Protein AF-A0A1V5LC33-F1 (afdb_monomer_lite)

pLDDT: mean 86.61, std 12.96, range [38.72, 97.88]

Sequence (89 aa):
MNCHAKNELMFVKGYTKDGFKGQVFHVHVRFGNDFDEVKFKNHLNQNKTDALRYEKLKIELSKIHEFDRDEYTHAKTDFILEIMKKIKG

Foldseek 3Di:
DPPPDPAKDWDWPQQDPVGGDDDIDIDIDGDPPPPLVVLLVVLCVVDVVLVVVLVVLLVVLCVVQVPPPPVSVVSCVVSSVVVSVVSVD

Secondary structure (DSSP, 8-state):
--S--TTEEEEEEEEETTEEEEEEEEEEEE-TT--HHHHHHHHHHH-HHHHHHHHHHHHHHHHHTSS-HHHHHHHTHHHHHHHHHHHH-

Structure (mmCIF, N/CA/C/O backbone):
data_AF-A0A1V5LC33-F1
#
_entry.id   AF-A0A1V5LC33-F1
#
loop_
_atom_site.group_PDB
_atom_site.id
_atom_site.type_symbol
_atom_site.label_atom_id
_atom_site.label_alt_id
_atom_site.label_comp_id
_atom_site.label_asym_id
_atom_site.label_entity_id
_atom_site.label_seq_id
_atom_site.pdbx_PDB_ins_code
_atom_site.Cartn_x
_atom_site.Cartn_y
_atom_site.Cartn_z
_atom_site.occupancy
_atom_site.B_iso_or_equiv
_atom_site.auth_seq_id
_atom_site.auth_comp_id
_atom_site.auth_asym_id
_atom_site.auth_atom_id
_atom_site.pdbx_PDB_model_num
ATOM 1 N N . MET A 1 1 ? 2.654 -5.082 2.598 1.00 47.19 1 MET A N 1
ATOM 2 C CA . MET A 1 1 ? 1.678 -6.129 2.959 1.00 47.19 1 MET A CA 1
ATOM 3 C C . MET A 1 1 ? 2.174 -7.393 2.299 1.00 47.19 1 MET A C 1
ATOM 5 O O . MET A 1 1 ? 2.116 -7.481 1.079 1.00 47.19 1 MET A O 1
ATOM 9 N N . ASN A 1 2 ? 2.800 -8.278 3.072 1.00 38.72 2 ASN A N 1
ATOM 10 C CA . ASN A 1 2 ? 3.268 -9.548 2.534 1.00 38.72 2 ASN A CA 1
ATOM 11 C C . ASN A 1 2 ? 2.060 -10.336 2.022 1.00 38.72 2 ASN A C 1
ATOM 13 O O . ASN A 1 2 ? 1.150 -10.654 2.781 1.00 38.72 2 ASN A O 1
ATOM 17 N N . CYS A 1 3 ? 2.060 -10.593 0.714 1.00 42.22 3 CYS A N 1
ATOM 18 C CA . CYS A 1 3 ? 1.022 -11.253 -0.089 1.00 42.22 3 CYS A CA 1
ATOM 19 C C . CYS A 1 3 ? 0.968 -12.777 0.154 1.00 42.22 3 CYS A C 1
ATOM 21 O O . CYS A 1 3 ? 0.597 -13.573 -0.701 1.00 42.22 3 CYS A O 1
ATOM 23 N N . HIS A 1 4 ? 1.383 -13.228 1.330 1.00 45.84 4 HIS A N 1
ATOM 24 C CA . HIS A 1 4 ? 1.309 -14.636 1.696 1.00 45.84 4 HIS A CA 1
ATOM 25 C C . HIS A 1 4 ? 0.279 -14.806 2.804 1.00 45.84 4 HIS A C 1
ATOM 27 O O . HIS A 1 4 ? 0.543 -15.439 3.825 1.00 45.84 4 HIS A O 1
ATOM 33 N N . ALA A 1 5 ? -0.914 -14.229 2.613 1.00 53.38 5 ALA A N 1
ATOM 34 C CA . ALA A 1 5 ? -2.056 -14.741 3.352 1.00 53.38 5 ALA A CA 1
ATOM 35 C C . ALA A 1 5 ? -2.317 -16.158 2.831 1.00 53.38 5 ALA A C 1
ATOM 37 O O . ALA A 1 5 ? -2.343 -16.395 1.620 1.00 53.38 5 ALA A O 1
ATOM 38 N N . LYS A 1 6 ? -2.475 -17.118 3.745 1.00 55.97 6 LYS A N 1
ATOM 39 C CA . LYS A 1 6 ? -2.913 -18.468 3.388 1.00 55.97 6 LYS A CA 1
ATOM 40 C C . LYS A 1 6 ? -4.225 -18.324 2.607 1.00 55.97 6 LYS A C 1
ATOM 42 O O . LYS A 1 6 ? -5.204 -17.865 3.183 1.00 55.97 6 LYS A O 1
ATOM 47 N N . ASN A 1 7 ? -4.229 -18.741 1.337 1.00 69.44 7 ASN A N 1
ATOM 48 C CA . ASN A 1 7 ? -5.383 -18.764 0.422 1.00 69.44 7 ASN A CA 1
ATOM 49 C C . ASN A 1 7 ? -5.649 -17.474 -0.392 1.00 69.44 7 ASN A C 1
ATOM 51 O O . ASN A 1 7 ? -6.776 -16.986 -0.458 1.00 69.44 7 ASN A O 1
ATOM 55 N N . GLU A 1 8 ? -4.620 -16.953 -1.060 1.00 76.06 8 GLU A N 1
ATOM 56 C CA . GLU A 1 8 ? -4.721 -15.847 -2.023 1.00 76.06 8 GLU A CA 1
ATOM 57 C C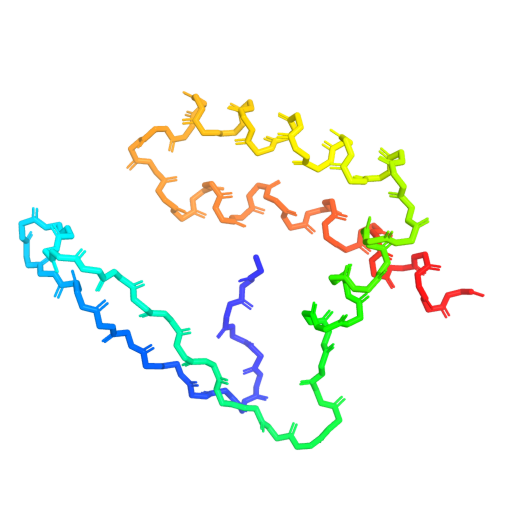 . GLU A 1 8 ? -4.341 -16.287 -3.438 1.00 76.06 8 GLU A C 1
ATOM 59 O O . GLU A 1 8 ? -3.380 -17.036 -3.615 1.00 76.06 8 GLU A O 1
ATOM 64 N N . LEU A 1 9 ? -5.032 -15.752 -4.450 1.00 86.69 9 LEU A N 1
ATOM 65 C CA . LEU A 1 9 ? -4.531 -15.725 -5.825 1.00 86.69 9 LEU A CA 1
ATOM 66 C C . LEU A 1 9 ? -4.275 -14.277 -6.250 1.00 86.69 9 LEU A C 1
ATOM 68 O O . LEU A 1 9 ? -5.161 -13.431 -6.137 1.00 86.69 9 LEU A O 1
ATOM 72 N N . MET A 1 10 ? -3.084 -14.001 -6.781 1.00 86.12 10 MET A N 1
ATOM 73 C CA . MET A 1 10 ? -2.734 -12.709 -7.370 1.00 86.12 10 MET A CA 1
ATOM 74 C C . MET A 1 10 ? -2.524 -12.870 -8.875 1.00 86.12 10 MET A C 1
ATOM 76 O O . MET A 1 10 ? -1.715 -13.684 -9.317 1.00 86.12 10 MET A O 1
ATOM 80 N N . PHE A 1 11 ? -3.202 -12.038 -9.660 1.00 90.44 11 PHE A N 1
ATOM 81 C CA . PHE A 1 11 ? -2.957 -11.894 -11.090 1.00 90.44 11 PHE A CA 1
ATOM 82 C C . PHE A 1 11 ? -2.331 -10.533 -11.361 1.00 90.44 11 PHE A C 1
ATOM 84 O O . PHE A 1 11 ? -2.798 -9.508 -10.858 1.00 90.44 11 PHE A O 1
ATOM 91 N N . VAL A 1 12 ? -1.289 -10.518 -12.187 1.00 91.31 12 VAL A N 1
ATOM 92 C CA . VAL A 1 12 ? -0.598 -9.291 -12.578 1.00 91.31 12 VAL A CA 1
ATOM 93 C C . VAL A 1 12 ? -0.641 -9.111 -14.091 1.00 91.31 12 VAL A C 1
ATOM 95 O O . VAL A 1 12 ? -0.472 -10.064 -14.850 1.00 91.31 12 VAL A O 1
ATOM 98 N N . LYS A 1 13 ? -0.866 -7.876 -14.544 1.00 92.81 13 LYS A N 1
ATOM 99 C CA . LYS A 1 13 ? -0.827 -7.489 -15.963 1.00 92.81 13 LYS A CA 1
ATOM 100 C C . LYS A 1 13 ? 0.095 -6.289 -16.142 1.00 92.81 13 LYS A C 1
ATOM 102 O O . LYS A 1 13 ? 0.121 -5.408 -15.289 1.00 92.81 13 LYS A O 1
ATOM 107 N N . GLY A 1 14 ? 0.827 -6.262 -17.257 1.00 91.00 14 GLY A N 1
ATOM 108 C CA . GLY A 1 14 ? 1.754 -5.177 -17.601 1.00 91.00 14 GLY A CA 1
ATOM 109 C C . GLY A 1 14 ? 3.182 -5.381 -17.085 1.00 91.00 14 GLY A C 1
ATOM 110 O O . GLY A 1 14 ? 4.013 -4.502 -17.274 1.00 91.00 14 GLY A O 1
ATOM 111 N N . TYR A 1 15 ? 3.476 -6.530 -16.469 1.00 88.69 15 TYR A N 1
ATOM 112 C CA . TYR A 1 15 ? 4.818 -6.932 -16.043 1.00 88.69 15 TYR A CA 1
ATOM 113 C C . TYR A 1 15 ? 5.556 -7.622 -17.192 1.00 88.69 15 TYR A C 1
ATOM 115 O O . TYR A 1 15 ? 5.053 -8.589 -17.763 1.00 88.69 15 TYR A O 1
ATOM 123 N N . THR A 1 16 ? 6.747 -7.134 -17.523 1.00 87.81 16 THR A N 1
ATOM 124 C CA . THR A 1 16 ? 7.626 -7.691 -18.558 1.00 87.81 16 THR A CA 1
ATOM 125 C C . THR A 1 16 ? 9.049 -7.832 -18.019 1.00 87.81 16 THR A C 1
ATOM 127 O O . THR A 1 16 ? 9.355 -7.337 -16.935 1.00 87.81 16 THR A O 1
ATOM 130 N N . LYS A 1 17 ? 9.932 -8.497 -18.776 1.00 85.62 17 LYS A N 1
ATOM 131 C CA . LYS A 1 17 ? 11.353 -8.621 -18.411 1.00 85.62 17 LYS A CA 1
ATOM 132 C C . LYS A 1 17 ? 12.060 -7.263 -18.331 1.00 85.62 17 LYS A C 1
ATOM 134 O O . LYS A 1 17 ? 12.952 -7.107 -17.510 1.00 85.62 17 LYS A O 1
ATOM 139 N N . ASP A 1 18 ? 11.599 -6.293 -19.117 1.00 87.00 18 ASP A N 1
ATOM 140 C CA . ASP A 1 18 ? 12.159 -4.940 -19.186 1.00 87.00 18 ASP A CA 1
ATOM 141 C C . ASP A 1 18 ? 11.444 -3.957 -18.236 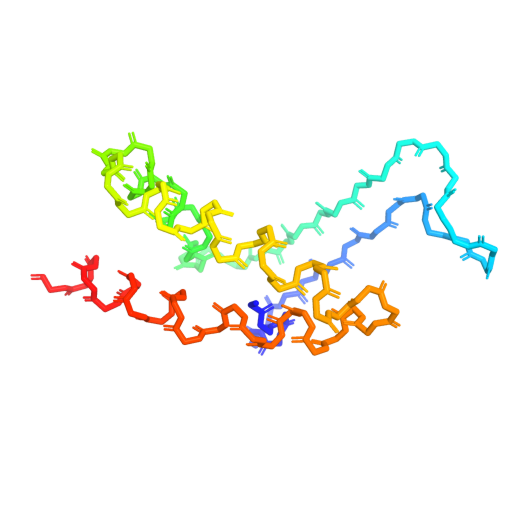1.00 87.00 18 ASP A C 1
ATOM 143 O O . ASP A 1 18 ? 11.607 -2.744 -18.342 1.00 87.00 18 ASP A O 1
ATOM 147 N N . GLY A 1 19 ? 10.610 -4.460 -17.316 1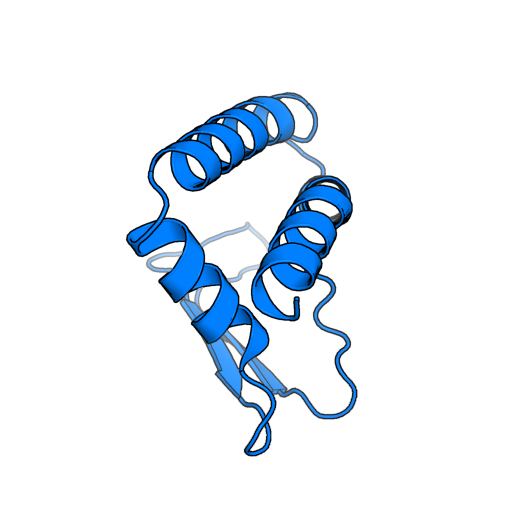.00 83.19 19 GLY A N 1
ATOM 148 C CA . GLY A 1 19 ? 9.818 -3.649 -16.390 1.00 83.19 19 GLY A CA 1
ATOM 149 C C . GLY A 1 19 ? 8.351 -3.527 -16.805 1.00 83.19 19 GLY A C 1
ATOM 150 O O . GLY A 1 19 ? 7.736 -4.497 -17.259 1.00 83.19 19 GLY A O 1
ATOM 151 N N . PHE A 1 20 ? 7.751 -2.353 -16.601 1.00 85.94 20 PHE A N 1
ATOM 152 C CA . PHE A 1 20 ? 6.324 -2.139 -16.858 1.00 85.94 20 PHE A CA 1
ATOM 153 C C . PHE A 1 20 ? 6.041 -1.729 -18.301 1.00 85.94 20 PHE A C 1
ATOM 155 O O . PHE A 1 20 ? 6.695 -0.846 -18.850 1.00 85.94 20 PHE A O 1
ATOM 162 N N . LYS A 1 21 ? 5.005 -2.327 -18.897 1.00 89.12 21 LYS A N 1
ATOM 163 C CA . LYS A 1 21 ? 4.520 -1.977 -20.234 1.00 89.12 21 LYS A CA 1
ATOM 164 C C . LYS A 1 21 ? 3.027 -1.675 -20.208 1.00 89.12 21 LYS A C 1
ATOM 166 O O . LYS A 1 21 ? 2.208 -2.555 -19.946 1.00 89.12 21 LYS A O 1
ATOM 171 N N . GLY A 1 22 ? 2.678 -0.437 -20.554 1.00 89.50 22 GLY A N 1
ATOM 172 C CA . GLY A 1 22 ? 1.296 0.039 -20.533 1.00 89.50 22 GLY A CA 1
ATOM 173 C C . GLY A 1 22 ? 0.735 0.123 -19.113 1.00 89.50 22 GLY A C 1
ATOM 174 O O . GLY A 1 22 ? 1.471 0.319 -18.149 1.00 89.50 22 GLY A O 1
ATOM 175 N N . GLN A 1 23 ? -0.584 -0.007 -18.983 1.00 91.69 23 GLN A N 1
ATOM 176 C CA . GLN A 1 23 ? -1.240 0.050 -17.681 1.00 91.69 23 GLN A CA 1
ATOM 177 C C . GLN A 1 23 ? -0.988 -1.228 -16.871 1.00 91.69 23 GLN A C 1
ATOM 179 O O . GLN A 1 23 ? -1.226 -2.342 -17.349 1.00 91.69 23 GLN A O 1
ATOM 184 N N . VAL A 1 24 ? -0.540 -1.044 -15.630 1.00 91.31 24 VAL A N 1
ATOM 185 C CA . VAL A 1 24 ? -0.260 -2.125 -14.685 1.00 91.31 24 VAL A CA 1
ATOM 186 C C . VAL A 1 24 ? -1.484 -2.397 -13.819 1.00 91.31 24 VAL A C 1
ATOM 188 O O . VAL A 1 24 ? -2.107 -1.468 -13.308 1.00 91.31 24 VAL A O 1
ATOM 191 N N . PHE A 1 25 ? -1.809 -3.676 -13.631 1.00 90.44 25 PHE A N 1
ATOM 192 C CA . PHE A 1 25 ? -2.911 -4.112 -12.773 1.00 90.44 25 PHE A CA 1
ATOM 193 C C . PHE A 1 25 ? -2.457 -5.220 -11.831 1.00 90.44 25 PHE A C 1
ATOM 195 O O . PHE A 1 25 ? -1.768 -6.144 -12.269 1.00 90.44 25 PHE A O 1
ATOM 202 N N . HIS A 1 26 ? -2.913 -5.152 -10.577 1.00 90.25 26 HIS A N 1
ATOM 203 C CA . HIS A 1 26 ? -2.883 -6.246 -9.604 1.00 90.25 26 HIS A CA 1
ATOM 204 C C . HIS A 1 26 ? -4.312 -6.620 -9.251 1.00 90.25 26 HIS A C 1
ATOM 206 O O . HIS A 1 26 ? -5.080 -5.778 -8.788 1.00 90.25 26 HIS A O 1
ATOM 212 N N . VAL A 1 27 ? -4.670 -7.875 -9.483 1.00 90.88 27 VAL A N 1
ATOM 213 C CA . VAL A 1 27 ? -5.964 -8.427 -9.093 1.00 90.88 27 VAL A CA 1
ATOM 214 C C . VAL A 1 27 ? -5.713 -9.437 -7.990 1.00 90.88 27 VAL A C 1
ATOM 216 O O . VAL A 1 27 ? -5.064 -10.453 -8.222 1.00 90.88 27 VAL A O 1
ATOM 219 N N . HIS A 1 28 ? -6.234 -9.143 -6.806 1.00 87.56 28 HIS A N 1
ATOM 220 C CA . HIS A 1 28 ? -6.163 -10.011 -5.639 1.00 87.56 28 HIS A CA 1
ATOM 221 C C . HIS A 1 28 ? -7.510 -10.715 -5.466 1.00 87.56 28 HIS A C 1
ATOM 223 O O . HIS A 1 28 ? -8.545 -10.056 -5.346 1.00 87.56 28 HIS A O 1
ATOM 229 N N . VAL A 1 29 ? -7.503 -12.045 -5.465 1.00 87.44 29 VAL A N 1
ATOM 230 C CA . VAL A 1 29 ? -8.677 -12.885 -5.213 1.00 87.44 29 VAL A CA 1
ATOM 231 C C . VAL A 1 29 ? -8.496 -13.563 -3.860 1.00 87.44 29 VAL A C 1
ATOM 233 O O . VAL A 1 29 ? -7.504 -14.255 -3.625 1.00 87.44 29 VAL A O 1
ATOM 236 N N . ARG A 1 30 ? -9.469 -13.341 -2.974 1.00 83.12 30 ARG A N 1
ATOM 237 C CA . ARG A 1 30 ? -9.481 -13.774 -1.571 1.00 83.12 30 ARG A CA 1
ATOM 238 C C . ARG A 1 30 ? -10.740 -14.590 -1.283 1.00 83.12 30 ARG A C 1
ATOM 240 O O . ARG A 1 30 ? -11.778 -14.372 -1.910 1.00 83.12 30 ARG A O 1
ATOM 247 N N . PHE A 1 31 ? -10.667 -15.480 -0.298 1.00 80.25 31 PHE A N 1
ATOM 248 C CA . PHE A 1 31 ? -11.861 -16.108 0.268 1.00 80.25 31 PHE A CA 1
ATOM 249 C C . PHE A 1 31 ? -12.685 -15.095 1.074 1.00 80.25 31 PHE A C 1
ATOM 251 O O . PHE A 1 31 ? -12.161 -14.108 1.592 1.00 80.25 31 PHE A O 1
ATOM 258 N N . GLY A 1 32 ? -13.992 -15.345 1.185 1.00 71.69 32 GLY A N 1
ATOM 259 C CA . GLY A 1 32 ? -14.887 -14.496 1.969 1.00 71.69 32 GLY A CA 1
ATOM 260 C C . GLY A 1 32 ? -14.391 -14.325 3.409 1.00 71.69 32 GLY A C 1
ATOM 261 O O . GLY A 1 32 ? -13.979 -15.296 4.038 1.00 71.69 32 GLY A O 1
ATOM 262 N N . ASN A 1 33 ? -14.476 -13.089 3.912 1.00 71.44 33 ASN A N 1
ATOM 263 C CA . ASN A 1 33 ? -14.063 -12.612 5.244 1.00 71.44 33 ASN A CA 1
ATOM 264 C C . ASN A 1 33 ? -12.595 -12.172 5.403 1.00 71.44 33 ASN A C 1
ATOM 266 O O . ASN A 1 33 ? -12.263 -11.625 6.458 1.00 71.44 33 ASN A O 1
ATOM 270 N N . ASP A 1 34 ? -11.754 -12.297 4.372 1.00 69.25 34 ASP A N 1
ATOM 271 C CA . ASP A 1 34 ? -10.400 -11.724 4.351 1.00 69.25 34 ASP A CA 1
ATOM 272 C C . ASP A 1 34 ? -10.365 -10.430 3.515 1.00 69.25 34 ASP A C 1
ATOM 274 O O . ASP A 1 34 ? -10.219 -10.449 2.293 1.00 69.25 34 ASP A O 1
ATOM 278 N N . PHE A 1 35 ? -10.596 -9.297 4.189 1.00 80.25 35 PHE A N 1
ATOM 279 C CA . PHE A 1 35 ? -10.757 -7.971 3.570 1.00 80.25 35 PHE A CA 1
ATOM 280 C C . PHE A 1 35 ? -9.947 -6.888 4.293 1.00 80.25 35 PHE A C 1
ATOM 282 O O . PHE A 1 35 ? -10.403 -5.747 4.441 1.00 80.25 35 PHE A O 1
ATOM 289 N N . ASP A 1 36 ? -8.771 -7.237 4.807 1.00 85.31 36 ASP A N 1
ATOM 290 C CA . ASP A 1 36 ? -7.958 -6.307 5.591 1.00 85.31 36 ASP A CA 1
ATOM 291 C C . ASP A 1 36 ? -7.522 -5.079 4.764 1.00 85.31 36 ASP A C 1
ATOM 293 O O . ASP A 1 36 ? -7.531 -3.965 5.290 1.00 85.31 36 ASP A O 1
ATOM 297 N N . GLU A 1 37 ? -7.304 -5.214 3.449 1.00 86.62 37 GLU A N 1
ATOM 298 C CA . GLU A 1 37 ? -7.055 -4.079 2.548 1.00 86.62 37 GLU A CA 1
ATOM 299 C C . GLU A 1 37 ? -8.253 -3.118 2.476 1.00 86.62 37 GLU A C 1
ATOM 301 O O . GLU A 1 37 ? -8.081 -1.896 2.445 1.00 86.62 37 GLU A O 1
ATOM 306 N N . VAL A 1 38 ? -9.481 -3.651 2.465 1.00 88.44 38 VAL A N 1
ATOM 307 C CA . VAL A 1 38 ? -10.709 -2.840 2.414 1.00 88.44 38 VAL A CA 1
ATOM 308 C C . VAL A 1 38 ? -10.895 -2.083 3.724 1.00 88.44 38 VAL A C 1
ATOM 310 O O . VAL A 1 38 ? -11.202 -0.889 3.695 1.00 88.44 38 VAL A O 1
ATOM 313 N N . LYS A 1 39 ? -10.667 -2.747 4.863 1.00 90.25 39 LYS A N 1
ATOM 314 C CA . LYS A 1 39 ? -10.720 -2.119 6.192 1.00 90.25 39 LYS A CA 1
ATOM 315 C C . LYS A 1 39 ? -9.684 -1.004 6.310 1.00 90.25 39 LYS A C 1
ATOM 317 O O . LYS A 1 39 ? -10.037 0.116 6.672 1.00 90.25 39 LYS A O 1
ATOM 322 N N . PHE A 1 40 ? -8.440 -1.284 5.925 1.00 92.50 40 PHE A N 1
ATOM 323 C CA . PHE A 1 40 ? -7.355 -0.306 5.924 1.00 92.50 40 PHE A CA 1
ATOM 324 C C . PHE A 1 40 ? -7.678 0.907 5.041 1.00 92.50 40 PHE A C 1
ATOM 326 O O . PHE A 1 40 ? -7.585 2.048 5.492 1.00 92.50 40 PHE A O 1
ATOM 333 N N . LYS A 1 41 ? -8.141 0.678 3.803 1.00 93.69 41 LYS A N 1
ATOM 334 C CA . LYS A 1 41 ? -8.572 1.747 2.887 1.00 93.69 41 LYS A CA 1
ATOM 335 C C . LYS A 1 41 ? -9.666 2.616 3.508 1.00 93.69 41 LYS A C 1
ATOM 337 O O . LYS A 1 41 ? -9.585 3.841 3.452 1.00 93.69 41 LYS A O 1
ATOM 342 N N . ASN A 1 42 ? -10.692 1.992 4.085 1.00 94.56 42 ASN A N 1
ATOM 343 C CA . ASN A 1 42 ? -11.809 2.717 4.683 1.00 94.56 42 ASN A CA 1
ATOM 344 C C . ASN A 1 42 ? -11.353 3.571 5.876 1.00 94.56 42 ASN A C 1
ATOM 346 O O . ASN A 1 42 ? -11.771 4.723 5.972 1.00 94.56 42 ASN A O 1
ATOM 350 N N . HIS A 1 43 ? -10.445 3.060 6.716 1.00 95.19 43 HIS A N 1
ATOM 351 C CA . HIS A 1 43 ? -9.835 3.832 7.806 1.00 95.19 43 HIS A CA 1
ATOM 352 C C . HIS A 1 43 ? -9.103 5.069 7.290 1.00 95.19 43 HIS A C 1
ATOM 354 O O . HIS A 1 43 ? -9.353 6.170 7.770 1.00 95.19 43 HIS A O 1
ATOM 360 N N . LEU A 1 44 ? -8.243 4.922 6.276 1.00 96.12 44 LEU A N 1
ATOM 361 C CA . LEU A 1 44 ? -7.511 6.064 5.715 1.00 96.12 44 LEU A CA 1
ATOM 362 C C . LEU A 1 44 ? -8.447 7.111 5.091 1.00 96.12 44 LEU A C 1
ATOM 364 O O . LEU A 1 44 ? -8.193 8.307 5.212 1.00 96.12 44 LEU A O 1
ATOM 368 N N . ASN A 1 45 ? -9.554 6.689 4.475 1.00 95.81 45 ASN A N 1
ATOM 369 C CA . ASN A 1 45 ? -10.554 7.620 3.944 1.00 95.81 45 ASN A CA 1
ATOM 370 C C . ASN A 1 45 ? -11.267 8.420 5.047 1.00 95.81 45 ASN A C 1
ATOM 372 O O . ASN A 1 45 ? -11.672 9.558 4.815 1.00 95.81 45 ASN A O 1
ATOM 376 N N . GLN A 1 46 ? -11.436 7.832 6.232 1.00 96.00 46 GLN A N 1
ATOM 377 C CA . GLN A 1 46 ? -12.115 8.458 7.369 1.00 96.00 46 GLN A CA 1
ATOM 378 C C . GLN A 1 46 ? -11.154 9.246 8.272 1.00 96.00 46 GLN A C 1
ATOM 380 O O . GLN A 1 46 ? -11.564 10.214 8.910 1.00 96.00 46 GLN A O 1
ATOM 385 N N . ASN A 1 47 ? -9.869 8.882 8.300 1.00 96.19 47 ASN A N 1
ATOM 386 C CA . ASN A 1 47 ? -8.853 9.482 9.157 1.00 96.19 47 ASN A CA 1
ATOM 387 C C . ASN A 1 47 ? -7.748 10.160 8.331 1.00 96.19 47 ASN A C 1
ATOM 389 O O . ASN A 1 47 ? -6.720 9.566 7.995 1.00 96.19 47 ASN A O 1
ATOM 393 N N . LYS A 1 48 ? -7.951 11.452 8.043 1.00 96.38 48 LYS A N 1
ATOM 394 C CA . LYS A 1 48 ? -7.010 12.270 7.257 1.00 96.38 48 LYS A CA 1
ATOM 395 C C . LYS A 1 48 ? -5.607 12.327 7.868 1.00 96.38 48 LYS A C 1
ATOM 397 O O . LYS A 1 48 ? -4.630 12.385 7.129 1.00 96.38 48 LYS A O 1
ATOM 402 N N . THR A 1 49 ? -5.492 12.300 9.195 1.00 97.38 49 THR A N 1
ATOM 403 C CA . THR A 1 49 ? -4.198 12.363 9.887 1.00 97.38 49 THR A CA 1
ATOM 404 C C . THR A 1 49 ? -3.356 11.123 9.598 1.00 97.38 49 THR A C 1
ATOM 406 O O . THR A 1 49 ? -2.191 11.242 9.215 1.00 97.38 49 THR A O 1
ATOM 409 N N . ASP A 1 50 ? -3.946 9.932 9.724 1.00 97.00 50 ASP A N 1
ATOM 410 C CA . ASP A 1 50 ? -3.253 8.683 9.401 1.00 97.00 50 ASP A CA 1
ATOM 411 C C . ASP A 1 50 ? -2.984 8.563 7.888 1.00 97.00 50 ASP A C 1
ATOM 413 O O . ASP A 1 50 ? -1.915 8.091 7.497 1.00 97.00 50 ASP A O 1
ATOM 417 N N . ALA A 1 51 ? -3.881 9.062 7.027 1.00 97.12 51 ALA A N 1
ATOM 418 C CA . ALA A 1 51 ? -3.657 9.112 5.578 1.00 97.12 51 ALA A CA 1
ATOM 419 C C . ALA A 1 51 ? -2.431 9.957 5.195 1.00 97.12 51 ALA A C 1
ATOM 421 O O . ALA A 1 51 ? -1.580 9.492 4.435 1.00 97.12 51 ALA A O 1
ATOM 422 N N . L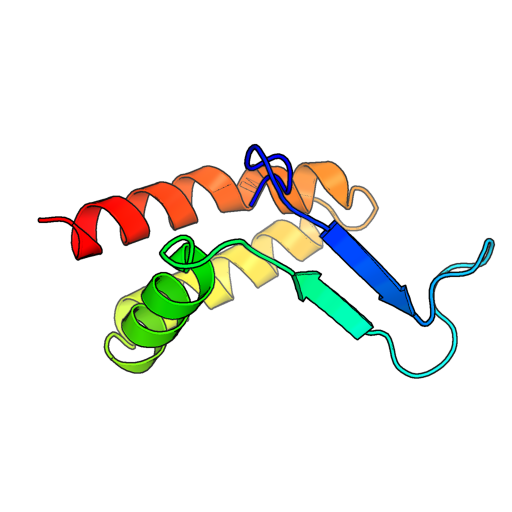EU A 1 52 ? -2.295 11.155 5.774 1.00 97.75 52 LEU A N 1
ATOM 423 C CA . LEU A 1 52 ? -1.131 12.021 5.565 1.00 97.75 52 LEU A CA 1
ATOM 424 C C . LEU A 1 52 ? 0.157 11.388 6.104 1.00 97.75 52 LEU A C 1
ATOM 426 O O . LEU A 1 52 ? 1.217 11.519 5.491 1.00 97.75 52 LEU A O 1
ATOM 430 N N . ARG A 1 53 ? 0.088 10.670 7.234 1.00 97.88 53 ARG A N 1
ATOM 431 C CA . ARG A 1 53 ? 1.252 9.950 7.772 1.00 97.88 53 ARG A CA 1
ATOM 432 C C . ARG A 1 53 ? 1.684 8.822 6.834 1.00 97.88 53 ARG A C 1
ATOM 434 O O . ARG A 1 53 ? 2.876 8.667 6.580 1.00 97.88 53 ARG A O 1
ATOM 441 N N . TYR A 1 54 ? 0.724 8.093 6.264 1.00 97.25 54 TYR A N 1
ATOM 442 C CA . TYR A 1 54 ? 1.010 7.038 5.296 1.00 97.25 54 TYR A CA 1
ATOM 443 C C . TYR A 1 54 ? 1.576 7.577 3.978 1.00 97.25 54 TYR A C 1
ATOM 445 O O . TYR A 1 54 ? 2.462 6.967 3.383 1.00 97.25 54 TYR A O 1
ATOM 453 N N . GLU A 1 55 ? 1.084 8.723 3.509 1.00 97.06 55 GLU A N 1
ATOM 454 C CA . GLU A 1 55 ? 1.616 9.402 2.328 1.00 97.06 55 GLU A CA 1
ATOM 455 C C . GLU A 1 55 ? 3.090 9.777 2.508 1.00 97.06 55 GLU A C 1
ATOM 457 O O . GLU A 1 55 ? 3.918 9.375 1.687 1.00 97.06 55 GLU A O 1
ATOM 462 N N . LYS A 1 56 ? 3.426 10.474 3.603 1.00 97.62 56 LYS A N 1
ATOM 463 C CA . LYS A 1 56 ? 4.810 10.868 3.909 1.00 97.62 56 LYS A CA 1
ATOM 464 C C . LYS A 1 56 ? 5.735 9.657 3.984 1.00 97.62 56 LYS A C 1
ATOM 466 O O . LYS A 1 56 ? 6.760 9.641 3.308 1.00 97.62 56 LYS A O 1
ATOM 471 N N . LEU A 1 57 ? 5.308 8.609 4.696 1.00 97.00 57 LEU A N 1
ATOM 472 C CA . LEU A 1 57 ? 6.046 7.349 4.785 1.00 97.00 57 LEU A CA 1
ATOM 473 C C . LEU A 1 57 ? 6.332 6.758 3.396 1.00 97.00 57 LEU A C 1
ATOM 475 O O . LEU A 1 57 ? 7.459 6.372 3.105 1.00 97.00 57 LEU A O 1
ATOM 479 N N . LYS A 1 58 ? 5.330 6.702 2.507 1.00 95.69 58 LYS A N 1
ATOM 480 C CA . LYS A 1 58 ? 5.520 6.164 1.149 1.00 95.69 58 LYS A CA 1
ATOM 481 C C . LYS A 1 58 ? 6.512 6.985 0.329 1.00 95.69 58 LYS A C 1
ATOM 483 O O . LYS A 1 58 ? 7.275 6.386 -0.425 1.00 95.69 58 LYS A O 1
ATOM 488 N N . ILE A 1 59 ? 6.481 8.313 0.449 1.00 96.62 59 ILE A N 1
ATOM 489 C CA . ILE A 1 59 ? 7.406 9.204 -0.262 1.00 96.62 59 ILE A CA 1
ATOM 490 C C . ILE A 1 59 ? 8.834 8.984 0.242 1.00 96.62 59 ILE A C 1
ATOM 492 O O . ILE A 1 59 ? 9.740 8.806 -0.569 1.00 96.62 59 ILE A O 1
ATOM 496 N N . GLU A 1 60 ? 9.041 8.948 1.557 1.00 96.25 60 GLU A N 1
ATOM 497 C CA . GLU A 1 60 ? 10.361 8.723 2.157 1.00 96.25 60 GLU A CA 1
ATOM 498 C C . GLU A 1 60 ? 10.926 7.352 1.776 1.00 96.25 60 GLU A C 1
ATOM 500 O O . GLU A 1 60 ? 12.028 7.270 1.233 1.00 96.25 60 GLU A O 1
ATOM 505 N N . LEU A 1 61 ? 10.137 6.287 1.938 1.00 95.75 61 LEU A N 1
ATOM 506 C CA . LEU A 1 61 ? 10.561 4.934 1.581 1.00 95.75 61 LEU A CA 1
ATOM 507 C C . LEU A 1 61 ? 10.848 4.776 0.086 1.00 95.75 61 LEU A C 1
ATOM 509 O O . LEU A 1 61 ? 11.745 4.024 -0.271 1.00 95.75 61 LEU A O 1
ATOM 513 N N . SER A 1 62 ? 10.129 5.484 -0.794 1.00 93.06 62 SER A N 1
ATOM 514 C CA . SER A 1 62 ? 10.406 5.423 -2.238 1.00 93.06 62 SER A CA 1
ATOM 515 C C . SER A 1 62 ? 11.780 5.986 -2.606 1.00 93.06 62 SER A C 1
ATOM 517 O O . SER A 1 62 ? 12.378 5.530 -3.572 1.00 93.06 62 SER A O 1
ATOM 519 N N . LYS A 1 63 ? 12.290 6.945 -1.820 1.00 93.69 63 LYS A N 1
ATOM 520 C CA . LYS A 1 63 ? 13.630 7.518 -2.003 1.00 93.69 63 LYS A CA 1
ATOM 521 C C . LYS A 1 63 ? 14.713 6.611 -1.425 1.00 93.69 63 LYS A C 1
ATOM 523 O O . LYS A 1 63 ? 15.785 6.504 -2.000 1.00 93.69 63 LYS A O 1
ATOM 528 N N . ILE A 1 64 ? 14.438 5.980 -0.283 1.00 94.00 64 ILE A N 1
ATOM 529 C CA . ILE A 1 64 ? 15.386 5.078 0.390 1.00 94.00 64 ILE A CA 1
ATOM 530 C C . ILE A 1 64 ? 15.534 3.765 -0.393 1.00 94.00 64 ILE A C 1
ATOM 532 O O . ILE A 1 64 ? 16.638 3.245 -0.524 1.00 94.00 64 ILE A O 1
ATOM 536 N N . HIS A 1 65 ? 14.433 3.250 -0.943 1.00 92.31 65 HIS A N 1
ATOM 537 C CA . HIS A 1 65 ? 14.361 1.950 -1.611 1.00 92.31 65 HIS A CA 1
ATOM 538 C C . HIS A 1 65 ? 14.029 2.091 -3.103 1.00 92.31 65 HIS A C 1
ATOM 540 O O . HIS A 1 65 ? 13.167 1.387 -3.627 1.00 92.31 65 HIS A O 1
ATOM 546 N N . GLU A 1 66 ? 14.702 3.014 -3.796 1.00 86.69 66 GLU A N 1
ATOM 547 C CA . GLU A 1 66 ? 14.449 3.317 -5.215 1.00 86.69 66 GLU A CA 1
ATOM 548 C C . GLU A 1 66 ? 14.580 2.076 -6.118 1.00 86.69 66 GLU A C 1
ATOM 550 O O . GLU A 1 66 ? 13.763 1.863 -7.015 1.00 86.69 66 GLU A O 1
ATOM 555 N N . PHE A 1 67 ? 15.565 1.218 -5.833 1.00 88.00 67 PHE A N 1
ATOM 556 C CA . PHE A 1 67 ? 15.848 -0.002 -6.599 1.00 88.00 67 PHE A CA 1
ATOM 557 C C . PHE A 1 67 ? 15.462 -1.295 -5.868 1.00 88.00 67 PHE A C 1
ATOM 559 O O . PHE A 1 67 ? 15.634 -2.379 -6.421 1.00 88.00 67 PHE A O 1
ATOM 566 N N . ASP A 1 68 ? 14.921 -1.194 -4.649 1.00 88.44 68 ASP A N 1
ATOM 567 C CA . ASP A 1 68 ? 14.559 -2.343 -3.817 1.00 88.44 68 ASP A CA 1
ATOM 568 C C . ASP A 1 68 ? 13.054 -2.365 -3.535 1.00 88.44 68 ASP A C 1
ATOM 570 O O . ASP A 1 68 ? 12.530 -1.836 -2.550 1.00 88.44 68 ASP A O 1
ATOM 574 N N . ARG A 1 69 ? 12.324 -2.990 -4.457 1.00 84.06 69 ARG A N 1
ATOM 575 C CA . ARG A 1 69 ? 10.865 -3.087 -4.378 1.00 84.06 69 ARG A CA 1
ATOM 576 C C . ARG A 1 69 ? 10.395 -3.925 -3.186 1.00 84.06 69 ARG A C 1
ATOM 578 O O . ARG A 1 69 ? 9.305 -3.666 -2.653 1.00 84.06 69 ARG A O 1
ATOM 585 N N . ASP A 1 70 ? 11.167 -4.936 -2.816 1.00 86.62 70 ASP A N 1
ATOM 586 C CA . ASP A 1 70 ? 10.783 -5.879 -1.773 1.00 86.62 70 ASP A CA 1
ATOM 587 C C . ASP A 1 70 ? 10.956 -5.221 -0.408 1.00 86.62 70 ASP A C 1
ATOM 589 O O . ASP A 1 70 ? 10.004 -5.194 0.380 1.00 86.62 70 ASP A O 1
ATOM 593 N N . GLU A 1 71 ? 12.078 -4.534 -0.193 1.00 89.56 71 GLU A N 1
ATOM 594 C CA . GLU A 1 71 ? 12.308 -3.780 1.034 1.00 89.56 71 GLU A CA 1
ATOM 595 C C . GLU A 1 71 ? 11.334 -2.604 1.168 1.00 89.56 71 GLU A C 1
ATOM 597 O O . GLU A 1 71 ? 10.728 -2.422 2.225 1.00 89.56 71 GLU A O 1
ATOM 602 N N . TYR A 1 72 ? 11.031 -1.886 0.078 1.00 89.00 72 TYR A N 1
ATOM 603 C CA . TYR A 1 72 ? 9.949 -0.893 0.079 1.00 89.00 72 TYR A CA 1
ATOM 604 C C . TYR A 1 72 ? 8.620 -1.496 0.565 1.00 89.00 72 TYR A C 1
ATOM 606 O O . TYR A 1 72 ? 7.856 -0.868 1.307 1.00 89.00 72 TYR A O 1
ATOM 614 N N . THR A 1 73 ? 8.305 -2.721 0.138 1.00 86.06 73 THR A N 1
ATOM 615 C CA . THR A 1 73 ? 7.068 -3.418 0.515 1.00 86.06 73 THR A CA 1
ATOM 616 C C . THR A 1 73 ? 7.073 -3.845 1.980 1.00 86.06 73 THR A C 1
ATOM 618 O O . THR A 1 73 ? 6.033 -3.704 2.642 1.00 86.06 73 THR A O 1
ATOM 621 N N . HIS A 1 74 ? 8.215 -4.315 2.480 1.00 89.69 74 HIS A N 1
ATOM 622 C CA . HIS A 1 74 ? 8.420 -4.704 3.870 1.00 89.69 74 HIS A CA 1
ATOM 623 C C . HIS A 1 74 ? 8.393 -3.512 4.822 1.00 89.69 74 HIS A C 1
ATOM 625 O O . HIS A 1 74 ? 7.646 -3.558 5.799 1.00 89.69 74 HIS A O 1
ATOM 631 N N . ALA A 1 75 ? 9.078 -2.416 4.499 1.00 91.44 75 ALA A N 1
ATOM 632 C CA . ALA A 1 75 ? 9.205 -1.235 5.353 1.00 91.44 75 ALA A CA 1
ATOM 633 C C . ALA A 1 75 ? 7.865 -0.529 5.657 1.00 91.44 75 ALA A C 1
ATOM 635 O O . ALA A 1 75 ? 7.732 0.208 6.630 1.00 91.44 75 ALA A O 1
ATOM 636 N N . LYS A 1 76 ? 6.814 -0.788 4.866 1.00 93.00 76 LYS A N 1
ATOM 637 C CA . LYS A 1 76 ? 5.446 -0.307 5.145 1.00 93.00 76 LYS A CA 1
ATOM 638 C C . LYS A 1 76 ? 4.684 -1.157 6.171 1.00 93.00 76 LYS A C 1
ATOM 640 O O . LYS A 1 76 ? 3.590 -0.765 6.581 1.00 93.00 76 LYS A O 1
ATOM 645 N N . THR A 1 77 ? 5.187 -2.340 6.524 1.00 91.81 77 THR A N 1
ATOM 646 C CA . THR A 1 77 ? 4.440 -3.358 7.282 1.00 91.81 77 THR A CA 1
ATOM 647 C C . THR A 1 77 ? 4.089 -2.886 8.684 1.00 91.81 77 THR A C 1
ATOM 649 O O . THR A 1 77 ? 2.929 -3.009 9.072 1.00 91.81 77 THR A O 1
ATOM 652 N N . ASP A 1 78 ? 5.029 -2.272 9.400 1.00 93.38 78 ASP A N 1
ATOM 653 C CA . ASP A 1 78 ? 4.803 -1.818 10.777 1.00 93.38 78 ASP A CA 1
ATOM 654 C C . ASP A 1 78 ? 3.689 -0.778 10.863 1.00 93.38 78 ASP A C 1
ATOM 656 O O . ASP A 1 78 ? 2.788 -0.893 11.695 1.00 93.38 78 ASP A O 1
ATOM 660 N N . PHE A 1 79 ? 3.680 0.181 9.934 1.00 94.94 79 PHE A N 1
ATOM 661 C CA . PHE A 1 79 ? 2.612 1.171 9.837 1.00 94.94 79 PHE A CA 1
ATOM 662 C C . PHE A 1 79 ? 1.252 0.513 9.577 1.00 94.94 79 PHE A C 1
ATOM 664 O O . PHE A 1 79 ? 0.258 0.844 10.222 1.00 94.94 79 PHE A O 1
ATOM 671 N N . ILE A 1 80 ? 1.189 -0.433 8.635 1.00 92.62 80 ILE A N 1
ATOM 672 C CA . ILE A 1 80 ? -0.062 -1.131 8.314 1.00 92.62 80 ILE A CA 1
ATOM 673 C C . ILE A 1 80 ? -0.560 -1.896 9.545 1.00 92.62 80 ILE A C 1
ATOM 675 O O . ILE A 1 80 ? -1.733 -1.782 9.891 1.00 92.62 80 ILE A O 1
ATOM 679 N N . LEU A 1 81 ? 0.315 -2.624 10.243 1.00 92.12 81 LEU A N 1
ATO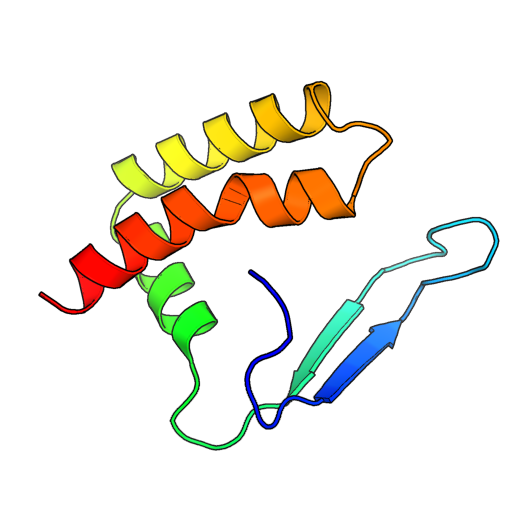M 680 C CA . LEU A 1 81 ? -0.043 -3.355 11.460 1.00 92.12 81 LEU A CA 1
ATOM 681 C C . LEU A 1 81 ? -0.515 -2.422 12.581 1.00 92.12 81 LEU A C 1
ATOM 683 O O . LEU A 1 81 ? -1.470 -2.758 13.280 1.00 92.12 81 LEU A O 1
ATOM 687 N N . GLU A 1 82 ? 0.111 -1.256 12.744 1.00 94.50 82 GLU A N 1
ATOM 688 C CA . GLU A 1 82 ? -0.321 -0.231 13.699 1.00 94.50 82 GLU A CA 1
ATOM 689 C C . GLU A 1 82 ? -1.761 0.220 13.416 1.00 94.50 82 GLU A C 1
ATOM 691 O O . GLU A 1 82 ? -2.608 0.191 14.311 1.00 94.50 82 GLU A O 1
ATOM 696 N N . ILE A 1 83 ? -2.071 0.579 12.16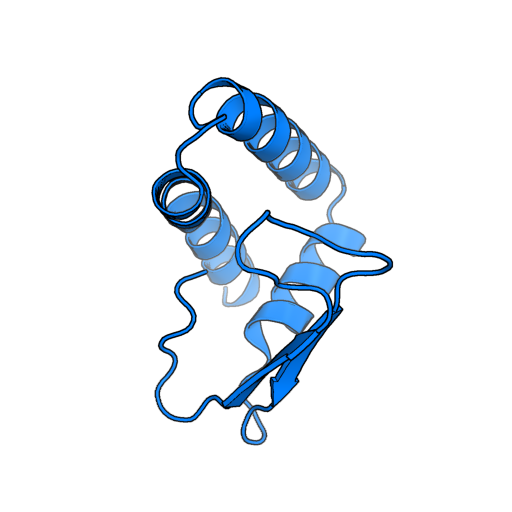7 1.00 94.75 83 ILE A N 1
ATOM 697 C CA . ILE A 1 83 ? -3.424 0.991 11.773 1.00 94.75 83 ILE A CA 1
ATOM 698 C C . ILE A 1 83 ? -4.421 -0.159 11.931 1.00 94.75 83 ILE A C 1
ATOM 700 O O . ILE A 1 83 ? -5.502 0.030 12.482 1.00 94.75 83 ILE A O 1
ATOM 704 N N . MET A 1 84 ? -4.054 -1.371 11.515 1.00 92.00 84 MET A N 1
ATOM 705 C CA . MET A 1 84 ? -4.927 -2.538 11.646 1.00 92.00 84 MET A CA 1
ATOM 706 C C . MET A 1 84 ? -5.238 -2.884 13.107 1.00 92.00 84 MET A C 1
ATOM 708 O O . MET A 1 84 ? -6.328 -3.382 13.384 1.00 92.00 84 MET A O 1
ATOM 712 N N . LYS A 1 85 ? -4.332 -2.592 14.051 1.00 92.38 85 LYS A N 1
ATOM 713 C CA . LYS A 1 85 ? -4.614 -2.691 15.493 1.00 92.38 85 LYS A CA 1
ATOM 714 C C . LYS A 1 85 ? -5.624 -1.636 15.951 1.00 92.38 85 LYS A C 1
ATOM 716 O O . LYS A 1 85 ? -6.525 -1.987 16.701 1.00 92.38 85 LYS A O 1
ATOM 721 N N . LYS A 1 86 ? -5.527 -0.391 15.463 1.00 89.62 86 LYS A N 1
ATOM 722 C CA . LYS A 1 86 ? -6.491 0.684 15.780 1.00 89.62 86 LYS A CA 1
ATOM 723 C C . LYS A 1 86 ? -7.908 0.396 15.283 1.00 89.62 86 LYS A C 1
ATOM 725 O O . LYS A 1 86 ? -8.851 0.858 15.897 1.00 89.62 86 LYS A O 1
ATOM 730 N N . ILE A 1 87 ? -8.054 -0.336 14.177 1.00 88.25 87 ILE A N 1
ATOM 731 C CA . ILE A 1 87 ? -9.369 -0.702 13.619 1.00 88.25 87 ILE A CA 1
ATOM 732 C C . ILE A 1 87 ? -10.034 -1.835 14.423 1.00 88.25 87 ILE A C 1
ATOM 734 O O . ILE A 1 87 ? -11.255 -1.962 14.414 1.00 88.25 87 ILE A O 1
ATOM 738 N N . LYS A 1 88 ? -9.236 -2.707 15.057 1.00 75.12 88 LYS A N 1
ATOM 739 C CA . LYS A 1 88 ? -9.721 -3.884 15.801 1.00 75.12 88 LYS A CA 1
ATOM 740 C C . LYS A 1 88 ? -9.998 -3.605 17.287 1.00 75.12 88 LYS A C 1
ATOM 742 O O . LYS A 1 88 ? -10.537 -4.495 17.941 1.00 75.12 88 LYS A O 1
ATOM 747 N N . GLY A 1 89 ? -9.593 -2.444 17.803 1.00 54.41 89 GLY A N 1
ATOM 748 C CA . GLY A 1 89 ? -9.902 -1.965 19.156 1.00 54.41 89 GLY A CA 1
ATOM 749 C C . GLY A 1 89 ? -11.046 -0.968 19.129 1.00 54.41 89 GLY A C 1
ATOM 750 O O . GLY A 1 89 ? -11.831 -0.985 20.098 1.00 54.41 89 GLY A O 1
#

Radius of gyration: 14.67 Å; chains: 1; bounding box: 31×31×40 Å